Protein AF-A0A838GG34-F1 (afdb_monomer_lite)

pLDDT: mean 78.35, std 16.39, range [42.0, 96.44]

Structure (mmCIF, N/CA/C/O backbone):
data_AF-A0A838GG34-F1
#
_entry.id   AF-A0A838GG34-F1
#
loop_
_atom_site.group_PDB
_atom_site.id
_atom_site.type_symbol
_atom_site.label_atom_id
_atom_site.label_alt_id
_atom_site.label_comp_id
_atom_site.label_asym_id
_atom_site.label_entity_id
_atom_site.label_seq_id
_atom_site.pdbx_PDB_ins_code
_atom_site.Cartn_x
_atom_site.Cartn_y
_atom_site.Cartn_z
_atom_site.occupancy
_atom_site.B_iso_or_equiv
_atom_site.auth_seq_id
_atom_site.auth_comp_id
_atom_site.auth_asym_id
_atom_site.auth_atom_id
_atom_site.pdbx_PDB_model_num
ATOM 1 N N . MET A 1 1 ? 20.874 15.585 -11.024 1.00 42.00 1 MET A N 1
ATOM 2 C CA . MET A 1 1 ? 19.520 15.392 -10.463 1.00 42.00 1 MET A CA 1
ATOM 3 C C . MET A 1 1 ? 19.665 15.503 -8.955 1.00 42.00 1 MET A C 1
ATOM 5 O O . MET A 1 1 ? 20.623 14.914 -8.467 1.00 42.00 1 MET A O 1
ATOM 9 N N . PRO A 1 2 ? 18.861 16.296 -8.222 1.00 45.78 2 PRO A N 1
ATOM 10 C CA . PRO A 1 2 ? 18.914 16.231 -6.767 1.00 45.78 2 PRO A CA 1
ATOM 11 C C . PRO A 1 2 ? 18.561 14.804 -6.343 1.00 45.78 2 PRO A C 1
ATOM 13 O O . PRO A 1 2 ? 17.566 14.254 -6.815 1.00 45.78 2 PRO A O 1
ATOM 16 N N . ASP A 1 3 ? 19.427 14.225 -5.516 1.00 51.31 3 ASP A N 1
ATOM 17 C CA . ASP A 1 3 ? 19.273 12.931 -4.856 1.00 51.31 3 ASP A CA 1
ATOM 18 C C . ASP A 1 3 ? 17.924 12.929 -4.129 1.00 51.31 3 ASP A C 1
ATOM 20 O O . ASP A 1 3 ? 17.774 13.521 -3.057 1.00 51.31 3 ASP A O 1
ATOM 24 N N . ARG A 1 4 ? 16.885 12.374 -4.761 1.00 45.12 4 ARG A N 1
ATOM 25 C CA . ARG A 1 4 ? 15.610 12.167 -4.084 1.00 45.12 4 ARG A CA 1
ATOM 26 C C . ARG A 1 4 ? 15.806 10.894 -3.270 1.00 45.12 4 ARG A C 1
ATOM 28 O O . ARG A 1 4 ? 15.904 9.836 -3.889 1.00 45.12 4 ARG A O 1
ATOM 35 N N . PRO A 1 5 ? 15.880 10.959 -1.928 1.00 47.75 5 PRO A N 1
ATOM 36 C CA . PRO A 1 5 ? 15.963 9.744 -1.135 1.00 47.75 5 PRO A CA 1
ATOM 37 C C . PRO A 1 5 ? 14.778 8.846 -1.518 1.00 47.75 5 PRO A C 1
ATOM 39 O O . PRO A 1 5 ? 13.672 9.371 -1.720 1.00 47.75 5 PRO A O 1
ATOM 42 N N . PRO A 1 6 ? 14.986 7.524 -1.666 1.00 49.97 6 PRO A N 1
ATOM 43 C CA . PRO A 1 6 ? 13.895 6.619 -1.988 1.00 49.97 6 PRO A CA 1
ATOM 44 C C . PRO A 1 6 ? 12.791 6.836 -0.949 1.00 49.97 6 PRO A C 1
ATOM 46 O O . PRO A 1 6 ? 13.110 6.966 0.238 1.00 49.97 6 PRO A O 1
ATOM 49 N N . PRO A 1 7 ? 11.510 6.943 -1.347 1.00 50.91 7 PRO A N 1
ATOM 50 C CA . PRO A 1 7 ? 10.432 7.130 -0.393 1.00 50.91 7 PRO A CA 1
ATOM 51 C C . PRO A 1 7 ? 10.356 5.884 0.497 1.00 50.91 7 PRO A C 1
ATOM 53 O O . PRO A 1 7 ? 9.728 4.885 0.165 1.00 50.91 7 PRO A O 1
ATOM 56 N N . THR A 1 8 ? 11.023 5.939 1.645 1.00 56.91 8 THR A N 1
ATOM 57 C CA . THR A 1 8 ? 10.913 4.987 2.755 1.00 56.91 8 THR A CA 1
ATOM 58 C C . THR A 1 8 ? 9.700 5.285 3.626 1.00 56.91 8 THR A C 1
ATOM 60 O O . THR A 1 8 ? 9.436 4.552 4.571 1.00 56.91 8 THR A O 1
ATOM 63 N N . ALA A 1 9 ? 8.942 6.338 3.301 1.00 66.06 9 ALA A N 1
ATOM 64 C CA . ALA A 1 9 ? 7.738 6.718 4.019 1.00 66.06 9 ALA A CA 1
ATOM 65 C C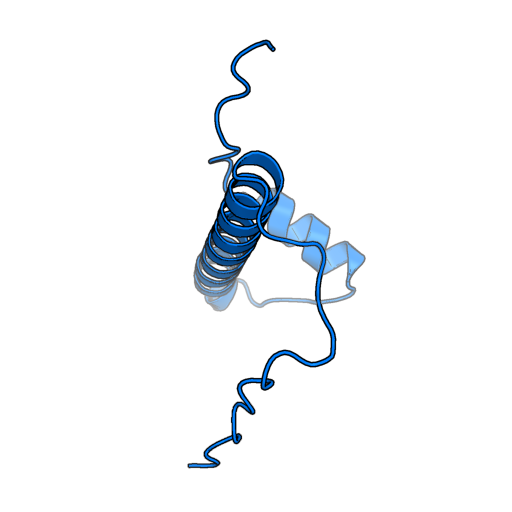 . ALA A 1 9 ? 6.736 5.556 4.005 1.00 66.06 9 ALA A C 1
ATOM 67 O O . ALA A 1 9 ? 6.200 5.177 2.955 1.00 66.06 9 ALA A O 1
ATOM 68 N N . THR A 1 10 ? 6.546 4.950 5.169 1.00 83.31 10 THR A N 1
ATOM 69 C CA . THR A 1 10 ? 5.445 4.039 5.446 1.00 83.31 10 THR A CA 1
ATOM 70 C C . THR A 1 10 ? 4.171 4.850 5.609 1.00 83.31 10 THR A C 1
ATOM 72 O O . THR A 1 10 ? 4.197 5.996 6.053 1.00 83.31 10 THR A 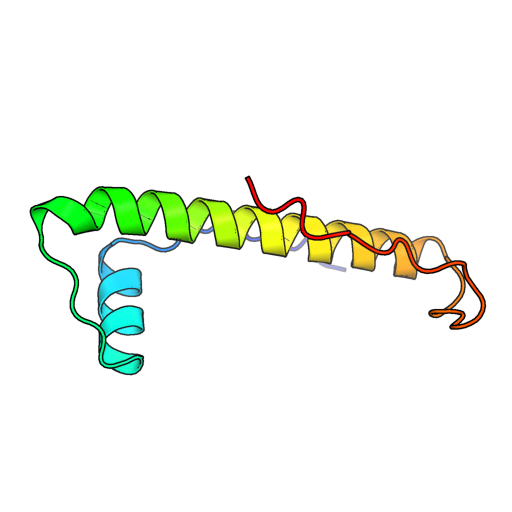O 1
ATOM 75 N N . VAL A 1 11 ? 3.052 4.244 5.246 1.00 90.38 11 VAL A N 1
ATOM 76 C CA . VAL A 1 11 ? 1.731 4.767 5.565 1.00 90.38 11 VAL A CA 1
ATOM 77 C C . VAL A 1 11 ? 1.500 4.586 7.058 1.00 90.38 11 VAL A C 1
ATOM 79 O O . VAL A 1 11 ? 1.756 3.519 7.623 1.00 90.38 11 VAL A O 1
ATOM 82 N N . THR A 1 12 ? 1.051 5.651 7.705 1.00 94.06 12 THR A N 1
ATOM 83 C CA . THR A 1 12 ? 0.667 5.679 9.115 1.00 94.06 12 THR A CA 1
ATOM 84 C C . THR A 1 12 ? -0.733 5.096 9.316 1.00 94.06 12 THR A C 1
ATOM 86 O O . THR A 1 12 ? -1.515 4.935 8.379 1.00 94.06 12 THR A O 1
ATOM 89 N N . ALA A 1 13 ? -1.093 4.794 10.566 1.00 91.19 13 ALA A N 1
ATOM 90 C CA . ALA A 1 13 ? -2.436 4.312 10.893 1.00 91.19 13 ALA A CA 1
ATOM 91 C C . ALA A 1 13 ? -3.541 5.321 10.517 1.00 91.19 13 ALA A C 1
ATOM 93 O O . ALA A 1 13 ? -4.633 4.921 10.120 1.00 91.19 13 ALA A O 1
ATOM 94 N N . GLU A 1 14 ? -3.265 6.622 10.633 1.00 93.44 14 GLU A N 1
ATOM 95 C CA . GLU A 1 14 ? -4.210 7.682 10.270 1.00 93.44 14 GLU A CA 1
ATOM 96 C C . GLU A 1 14 ? -4.435 7.733 8.757 1.00 93.44 14 GLU A C 1
ATOM 98 O O . GLU A 1 14 ? -5.575 7.690 8.298 1.00 93.44 14 GLU A O 1
ATOM 103 N N . GLU A 1 15 ? -3.356 7.725 7.976 1.00 93.88 15 GLU A N 1
ATOM 104 C CA . GLU A 1 15 ? -3.430 7.692 6.514 1.00 93.88 15 GLU A CA 1
ATOM 105 C C . GLU A 1 15 ? -4.128 6.425 6.011 1.00 93.88 15 GLU A C 1
ATOM 107 O O . GLU A 1 15 ? -4.966 6.501 5.113 1.00 93.88 15 GLU A O 1
ATOM 112 N N . LEU A 1 16 ? -3.863 5.266 6.626 1.00 94.00 16 LEU A N 1
ATOM 113 C CA . LEU A 1 16 ? -4.579 4.034 6.301 1.00 94.00 16 LEU A CA 1
ATOM 114 C C . LEU A 1 16 ? -6.088 4.18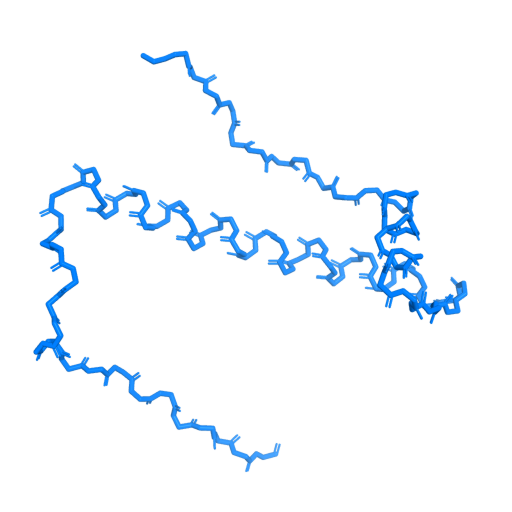3 6.532 1.00 94.00 16 LEU A C 1
ATOM 116 O O . LEU A 1 16 ? -6.874 3.769 5.682 1.00 94.00 16 LEU A O 1
ATOM 120 N N . ARG A 1 17 ? -6.516 4.789 7.647 1.00 93.19 17 ARG A N 1
ATOM 121 C CA . ARG A 1 17 ? -7.945 5.035 7.916 1.00 93.19 17 ARG A CA 1
ATOM 122 C C . ARG A 1 17 ? -8.573 5.949 6.867 1.00 93.19 17 ARG A C 1
ATOM 124 O O . ARG A 1 17 ? -9.692 5.680 6.438 1.00 93.19 17 ARG A O 1
ATOM 131 N N . VAL A 1 18 ? -7.859 6.986 6.422 1.00 94.69 18 VAL A N 1
ATOM 132 C CA . VAL A 1 18 ? -8.320 7.863 5.332 1.00 94.69 18 VAL A CA 1
ATOM 133 C C . VAL A 1 18 ? -8.495 7.067 4.036 1.00 94.69 18 VAL A C 1
ATOM 135 O O . VAL A 1 18 ? -9.545 7.160 3.404 1.00 94.69 18 VAL A O 1
ATOM 138 N N . LEU A 1 19 ? -7.510 6.244 3.664 1.00 93.88 19 LEU A N 1
ATOM 139 C CA . LEU A 1 19 ? -7.565 5.415 2.455 1.00 93.88 19 LEU A CA 1
ATOM 140 C C . LEU A 1 19 ? -8.716 4.403 2.497 1.00 93.88 19 LEU A C 1
ATOM 142 O O . LEU A 1 19 ? -9.456 4.274 1.522 1.00 93.88 19 LEU A O 1
ATOM 146 N N . LEU A 1 20 ? -8.904 3.726 3.632 1.00 94.50 20 LEU A N 1
ATOM 147 C CA . LEU A 1 20 ? -10.029 2.815 3.848 1.00 94.50 20 LEU A CA 1
ATOM 148 C C . LEU A 1 20 ? -11.370 3.552 3.738 1.00 94.50 20 LEU A C 1
ATOM 150 O O . LEU A 1 20 ? -12.277 3.066 3.067 1.00 94.50 20 LEU A O 1
ATOM 154 N N . GLY A 1 21 ? -11.469 4.757 4.309 1.00 95.50 21 GLY A N 1
ATOM 155 C CA . GLY A 1 21 ? -12.650 5.611 4.193 1.00 95.50 21 GLY A CA 1
ATOM 156 C C . GLY A 1 21 ? -12.977 5.994 2.747 1.00 95.50 21 GLY A C 1
ATOM 157 O O . GLY A 1 21 ? -14.131 5.890 2.337 1.00 95.50 21 GLY A O 1
ATOM 158 N N . ILE A 1 22 ? -11.969 6.363 1.948 1.00 96.44 22 ILE A N 1
ATOM 159 C CA . ILE A 1 22 ? -12.132 6.660 0.512 1.00 96.44 22 ILE A CA 1
ATOM 160 C C . ILE A 1 22 ? -12.603 5.419 -0.255 1.00 96.44 22 ILE A C 1
ATOM 162 O O . ILE A 1 22 ? -13.465 5.521 -1.126 1.00 96.44 22 ILE A O 1
ATOM 166 N N . ALA A 1 23 ? -12.069 4.244 0.082 1.00 95.50 23 ALA A N 1
ATOM 167 C CA . ALA A 1 23 ? -12.456 2.976 -0.529 1.00 95.50 23 ALA A CA 1
ATOM 168 C C . ALA A 1 23 ? -13.827 2.453 -0.053 1.00 95.50 23 ALA A C 1
ATOM 170 O O . ALA A 1 23 ? -14.297 1.437 -0.561 1.00 95.50 23 ALA A O 1
ATOM 171 N N . GLY A 1 24 ? -14.467 3.110 0.924 1.00 96.38 24 GLY A N 1
ATOM 172 C CA . GLY A 1 24 ? -15.706 2.630 1.540 1.00 96.38 24 GLY A CA 1
ATOM 173 C C . GLY A 1 24 ? -15.522 1.336 2.343 1.00 96.38 24 GLY A C 1
ATOM 174 O O . GLY A 1 24 ? -16.473 0.576 2.511 1.00 96.38 24 GLY A O 1
ATOM 175 N N . LEU A 1 25 ? -14.303 1.067 2.813 1.00 94.69 25 LEU A N 1
ATOM 176 C CA . LEU A 1 25 ? -13.945 -0.125 3.573 1.00 94.69 25 LEU A CA 1
ATOM 177 C C . LEU A 1 25 ? -13.859 0.194 5.065 1.00 94.69 25 LEU A C 1
ATOM 179 O O . LEU A 1 25 ? -13.331 1.223 5.481 1.00 94.69 25 LEU A O 1
ATOM 183 N N . THR A 1 26 ? -14.324 -0.740 5.887 1.00 93.06 26 THR A N 1
ATOM 184 C CA . THR A 1 26 ? -14.192 -0.678 7.345 1.00 93.06 26 THR A CA 1
ATOM 185 C C . THR A 1 26 ? -13.351 -1.841 7.839 1.00 93.06 26 THR A C 1
ATOM 187 O O . THR A 1 26 ? -13.578 -2.986 7.449 1.00 93.06 26 THR A O 1
ATOM 190 N N . VAL A 1 27 ? -12.409 -1.555 8.732 1.00 91.25 27 VAL A N 1
ATOM 191 C CA . VAL A 1 27 ? -11.562 -2.552 9.393 1.00 91.25 27 VAL A CA 1
ATOM 192 C C . VAL A 1 27 ? -11.828 -2.474 10.889 1.00 91.25 27 VAL A C 1
ATOM 194 O O . VAL A 1 27 ? -11.947 -1.383 11.443 1.00 91.25 27 VAL A O 1
ATOM 197 N N . SER A 1 28 ? -11.953 -3.626 11.539 1.00 93.81 28 SER A N 1
ATOM 198 C CA . SER A 1 28 ? -12.114 -3.688 12.988 1.00 93.81 28 SER A CA 1
ATOM 199 C C . SER A 1 28 ? -10.812 -3.279 13.695 1.00 93.81 28 SER A C 1
ATOM 201 O O . SER A 1 28 ? -9.717 -3.571 13.211 1.00 93.81 28 SER A O 1
ATOM 203 N N . GLU A 1 29 ? -10.909 -2.581 14.830 1.00 90.31 29 GLU A N 1
ATOM 204 C CA . GLU A 1 29 ? -9.738 -2.016 15.533 1.00 90.31 29 GLU A CA 1
ATOM 205 C C . GLU A 1 29 ? -8.712 -3.086 15.951 1.00 90.31 29 GLU A C 1
ATOM 207 O O . GLU A 1 29 ? -7.512 -2.835 15.918 1.00 90.31 29 GLU A O 1
ATOM 212 N N . ASP A 1 30 ? -9.156 -4.307 16.258 1.00 94.44 30 ASP A N 1
ATOM 213 C CA . ASP A 1 30 ? -8.289 -5.454 16.559 1.00 94.44 30 ASP A CA 1
ATOM 214 C C . ASP A 1 30 ? -7.457 -5.914 15.349 1.00 94.44 30 ASP A C 1
ATOM 216 O O . ASP A 1 30 ? -6.345 -6.418 15.509 1.00 94.44 30 ASP A O 1
ATOM 220 N N . ARG A 1 31 ? -7.961 -5.703 14.127 1.00 93.00 31 ARG A N 1
ATOM 221 C CA . ARG A 1 31 ? -7.284 -6.069 12.874 1.00 93.00 31 ARG A CA 1
ATOM 222 C C . ARG A 1 31 ? -6.494 -4.922 12.255 1.00 93.00 31 ARG A C 1
ATOM 224 O O . ARG A 1 31 ? -5.627 -5.181 11.420 1.00 93.00 31 ARG A O 1
ATOM 231 N N . ALA A 1 32 ? -6.756 -3.678 12.654 1.00 90.75 32 ALA A N 1
ATOM 232 C CA . ALA A 1 32 ? -6.116 -2.492 12.090 1.00 90.75 32 ALA A CA 1
ATOM 233 C C . ALA A 1 32 ? -4.570 -2.550 12.099 1.00 90.75 32 ALA A C 1
ATOM 235 O O . ALA A 1 32 ? -3.980 -2.221 11.067 1.00 90.75 32 ALA A O 1
ATOM 236 N N . PRO A 1 33 ? -3.887 -3.033 13.162 1.00 93.00 33 PRO A N 1
ATOM 237 C CA . PRO A 1 33 ? -2.427 -3.150 13.153 1.00 93.00 33 PRO A CA 1
ATOM 238 C C . PRO A 1 33 ? -1.905 -4.148 12.112 1.00 93.00 33 PRO A C 1
ATOM 240 O O . PRO A 1 33 ? -0.914 -3.876 11.439 1.00 93.00 33 PRO A O 1
ATOM 243 N N . ALA A 1 34 ? -2.586 -5.286 11.950 1.00 94.31 34 ALA A N 1
ATOM 244 C CA . ALA A 1 34 ? -2.201 -6.308 10.980 1.00 94.31 34 ALA A CA 1
ATOM 245 C C . ALA A 1 34 ? -2.424 -5.825 9.540 1.00 94.31 34 ALA A C 1
ATOM 247 O O . ALA A 1 34 ? -1.556 -6.001 8.690 1.00 94.31 34 ALA A O 1
ATOM 248 N N . VAL A 1 35 ? -3.550 -5.151 9.281 1.00 94.75 35 VAL A N 1
ATOM 249 C CA . VAL A 1 35 ? -3.831 -4.545 7.970 1.00 94.75 35 VAL A CA 1
ATOM 250 C C . VAL A 1 35 ? -2.804 -3.462 7.637 1.00 94.75 35 VAL A C 1
ATOM 252 O O . VAL A 1 35 ? -2.333 -3.404 6.508 1.00 94.75 35 VAL A O 1
ATOM 255 N N . LEU A 1 36 ? -2.406 -2.639 8.611 1.00 94.31 36 LEU A N 1
ATOM 256 C CA . LEU A 1 36 ? -1.374 -1.617 8.422 1.00 94.31 36 LEU A CA 1
ATOM 257 C C . LEU A 1 36 ? -0.003 -2.209 8.091 1.00 94.31 36 LEU A C 1
ATOM 259 O O . LEU A 1 36 ? 0.702 -1.675 7.232 1.00 94.31 36 LEU A O 1
ATOM 263 N N . ALA A 1 37 ? 0.381 -3.290 8.770 1.00 93.25 37 ALA A N 1
ATOM 264 C CA . ALA A 1 37 ? 1.632 -3.985 8.497 1.00 93.25 37 ALA A CA 1
ATOM 265 C C . ALA A 1 37 ? 1.636 -4.577 7.080 1.00 93.25 37 ALA A C 1
ATOM 267 O O . ALA A 1 37 ? 2.567 -4.321 6.317 1.00 93.25 37 ALA A O 1
ATOM 268 N N . GLU A 1 38 ? 0.568 -5.287 6.708 1.00 94.62 38 GLU A N 1
ATOM 269 C CA . GLU A 1 38 ? 0.422 -5.890 5.379 1.00 94.62 38 GLU A CA 1
ATOM 270 C C . GLU A 1 38 ? 0.417 -4.825 4.277 1.00 94.62 38 GLU A C 1
ATOM 272 O O . GLU A 1 38 ? 1.156 -4.923 3.302 1.00 94.62 38 GLU A O 1
ATOM 277 N N . PHE A 1 39 ? -0.349 -3.747 4.457 1.00 94.06 39 PHE A N 1
ATOM 278 C CA . PHE A 1 39 ? -0.425 -2.657 3.489 1.00 94.06 39 PHE A CA 1
ATOM 279 C C . PHE A 1 39 ? 0.949 -2.027 3.225 1.00 94.06 39 PHE A C 1
ATOM 281 O O . PHE A 1 39 ? 1.333 -1.797 2.078 1.00 94.06 39 PHE A O 1
ATOM 288 N N . ASN A 1 40 ? 1.727 -1.791 4.284 1.00 93.06 40 ASN A N 1
ATOM 289 C CA . ASN A 1 40 ? 3.083 -1.265 4.155 1.00 93.06 40 ASN A CA 1
ATOM 290 C C . ASN A 1 40 ? 4.052 -2.261 3.503 1.00 93.06 40 ASN A C 1
ATOM 292 O O . ASN A 1 40 ? 4.916 -1.835 2.736 1.00 93.06 40 ASN A O 1
ATOM 296 N N . ALA A 1 41 ? 3.903 -3.562 3.761 1.00 91.25 41 ALA A N 1
ATOM 297 C CA . ALA A 1 41 ? 4.696 -4.595 3.098 1.00 91.25 41 ALA A CA 1
ATOM 298 C C . ALA A 1 41 ? 4.420 -4.629 1.584 1.00 91.25 41 ALA A C 1
ATOM 300 O O . ALA A 1 41 ? 5.358 -4.622 0.785 1.00 91.25 41 ALA A O 1
ATOM 301 N N . GLN A 1 42 ? 3.147 -4.568 1.186 1.00 91.12 42 GLN A N 1
ATOM 302 C CA . GLN A 1 42 ? 2.744 -4.525 -0.223 1.00 91.12 42 GLN A CA 1
ATOM 303 C C . GLN A 1 42 ? 3.250 -3.256 -0.924 1.00 91.12 42 GLN A C 1
ATOM 305 O O . GLN A 1 42 ? 3.784 -3.326 -2.032 1.00 91.12 42 GLN A O 1
ATOM 310 N N . LEU A 1 43 ? 3.172 -2.094 -0.265 1.00 89.44 43 LEU A N 1
ATOM 311 C CA . LEU A 1 43 ? 3.750 -0.857 -0.797 1.00 89.44 43 LEU A CA 1
ATOM 312 C C . LEU A 1 43 ? 5.268 -0.947 -0.973 1.00 89.44 43 LEU A C 1
ATOM 314 O O . LEU A 1 43 ? 5.796 -0.464 -1.975 1.00 89.44 43 LEU A O 1
ATOM 318 N N . ALA A 1 44 ? 5.977 -1.545 -0.015 1.00 87.44 44 ALA A N 1
ATOM 319 C CA . ALA A 1 44 ? 7.419 -1.735 -0.117 1.00 87.44 44 ALA A CA 1
ATOM 320 C C . ALA A 1 44 ? 7.780 -2.625 -1.315 1.00 87.44 44 ALA A C 1
ATOM 322 O O . ALA A 1 44 ? 8.695 -2.287 -2.066 1.00 87.44 44 ALA A O 1
ATOM 323 N N . HIS A 1 45 ? 7.023 -3.701 -1.542 1.00 86.75 45 HIS A N 1
ATOM 324 C CA . HIS A 1 45 ? 7.202 -4.566 -2.706 1.00 86.75 45 HIS A CA 1
ATOM 325 C C . HIS A 1 45 ? 6.939 -3.806 -4.017 1.00 86.75 45 HIS A C 1
ATOM 327 O O . HIS A 1 45 ? 7.779 -3.824 -4.915 1.00 86.75 45 HIS A O 1
ATOM 333 N N . GLY A 1 46 ? 5.840 -3.049 -4.114 1.00 85.81 46 GLY A N 1
ATOM 334 C CA . GLY A 1 46 ? 5.554 -2.220 -5.293 1.00 85.81 46 GLY A CA 1
ATOM 335 C C . GLY A 1 46 ? 6.698 -1.255 -5.634 1.00 85.81 46 GLY A C 1
ATOM 336 O O . GLY A 1 46 ? 7.110 -1.152 -6.785 1.00 85.81 46 GLY A O 1
ATOM 337 N N . ARG A 1 47 ? 7.304 -0.630 -4.618 1.00 84.00 47 ARG A N 1
ATOM 338 C CA . ARG A 1 47 ? 8.461 0.265 -4.801 1.00 84.00 47 ARG A CA 1
ATOM 339 C C . ARG A 1 47 ? 9.721 -0.465 -5.266 1.00 84.00 47 ARG A C 1
ATOM 341 O O . ARG A 1 47 ? 10.508 0.106 -6.017 1.00 84.00 47 ARG A O 1
ATOM 348 N N . GLN A 1 48 ? 9.937 -1.706 -4.828 1.00 84.38 48 GLN A N 1
ATOM 349 C CA . GLN A 1 48 ? 11.041 -2.527 -5.337 1.00 84.38 48 GLN A CA 1
ATOM 350 C C . GLN A 1 48 ? 10.861 -2.823 -6.828 1.00 84.38 48 GLN A C 1
ATOM 352 O O . GLN A 1 48 ? 11.830 -2.734 -7.579 1.00 84.38 48 GLN A O 1
ATOM 357 N N . ILE A 1 49 ? 9.630 -3.110 -7.262 1.00 82.31 49 ILE A N 1
ATOM 358 C CA . ILE A 1 49 ? 9.313 -3.313 -8.681 1.00 82.31 49 ILE A CA 1
ATOM 359 C C . ILE A 1 49 ? 9.622 -2.041 -9.474 1.00 82.31 49 ILE A C 1
ATOM 361 O O . ILE A 1 49 ? 10.348 -2.115 -10.464 1.00 82.31 49 ILE A O 1
ATOM 365 N N . ASP A 1 50 ? 9.153 -0.878 -9.016 1.00 80.69 50 ASP A N 1
ATOM 366 C CA . ASP A 1 50 ? 9.442 0.402 -9.675 1.00 80.69 50 ASP A CA 1
ATOM 367 C C . ASP A 1 50 ? 10.951 0.658 -9.788 1.00 80.69 50 ASP A C 1
ATOM 369 O O . ASP A 1 50 ? 11.438 1.001 -10.862 1.00 80.69 50 ASP A O 1
ATOM 373 N N . SER A 1 51 ? 11.714 0.399 -8.719 1.00 80.31 51 SER A N 1
ATOM 374 C CA . SER A 1 51 ? 13.173 0.558 -8.725 1.00 80.31 51 SER A CA 1
ATOM 375 C C . SER A 1 51 ? 13.872 -0.370 -9.722 1.00 80.31 51 SER A C 1
ATOM 377 O O . SER A 1 51 ? 14.838 0.047 -10.361 1.00 80.31 51 SER A O 1
ATOM 379 N N . VAL A 1 52 ? 13.411 -1.616 -9.865 1.00 79.88 52 VAL A N 1
ATOM 380 C CA . VAL A 1 52 ? 13.941 -2.551 -10.870 1.00 79.88 52 VAL A CA 1
ATOM 381 C C . VAL A 1 52 ? 13.610 -2.063 -12.279 1.00 79.88 52 VAL A C 1
ATOM 383 O O . VAL A 1 52 ? 14.474 -2.092 -13.156 1.00 79.88 52 VAL A O 1
ATOM 386 N N . LEU A 1 53 ? 12.383 -1.584 -12.501 1.00 81.00 53 LEU A N 1
ATOM 387 C CA . LEU A 1 53 ? 11.964 -1.038 -1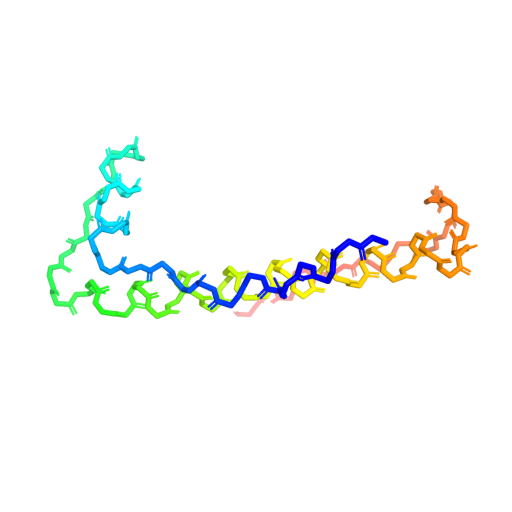3.791 1.00 81.00 53 LEU A CA 1
ATOM 388 C C . LEU A 1 53 ? 12.754 0.219 -14.164 1.00 81.00 53 LEU A C 1
ATOM 390 O O . LEU A 1 53 ? 13.136 0.373 -15.323 1.00 81.00 53 LEU A O 1
ATOM 394 N N . ASP A 1 54 ? 13.034 1.093 -13.202 1.00 82.50 54 ASP A N 1
ATOM 395 C CA . ASP A 1 54 ? 13.863 2.278 -13.415 1.00 82.50 54 ASP A CA 1
ATOM 396 C C . ASP A 1 54 ? 15.308 1.896 -13.746 1.00 82.50 54 ASP A C 1
ATOM 398 O O . ASP A 1 54 ? 15.838 2.352 -14.760 1.00 82.50 54 ASP A O 1
ATOM 402 N N . GLY A 1 55 ? 15.910 0.964 -13.000 1.00 81.94 55 GLY A N 1
ATOM 403 C CA . GLY A 1 55 ? 17.238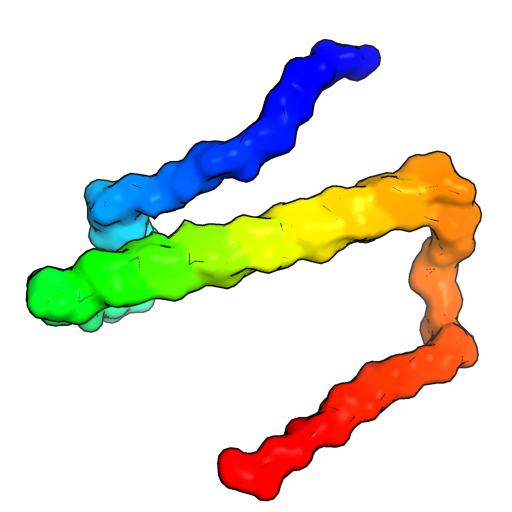 0.434 -13.326 1.00 81.94 55 GLY A CA 1
ATOM 404 C C . GLY A 1 55 ? 17.304 -0.225 -14.713 1.00 81.94 55 GLY A C 1
ATOM 405 O O . GLY A 1 55 ? 18.292 -0.075 -15.436 1.00 81.94 55 GLY A O 1
ATOM 406 N N . ALA A 1 56 ? 16.240 -0.912 -15.141 1.00 79.25 56 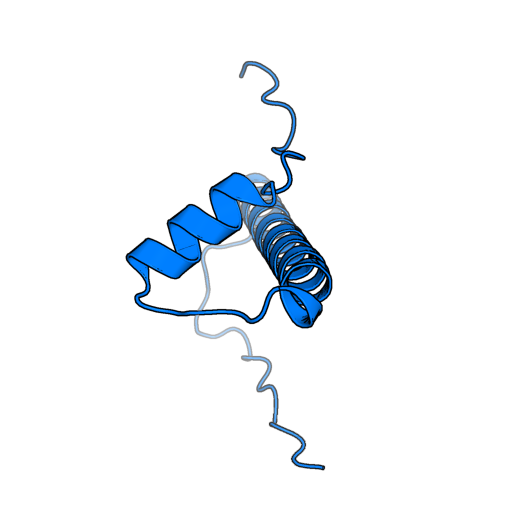ALA A N 1
ATOM 407 C CA . ALA A 1 56 ? 16.140 -1.467 -16.491 1.00 79.25 56 ALA A CA 1
ATOM 408 C C . ALA A 1 56 ? 16.087 -0.363 -17.566 1.00 79.25 56 ALA A C 1
ATOM 410 O O . ALA A 1 56 ? 16.791 -0.442 -18.573 1.00 79.25 56 ALA A O 1
ATOM 411 N N . ARG A 1 57 ? 15.314 0.708 -17.344 1.00 76.38 57 ARG A N 1
ATOM 412 C CA . ARG A 1 57 ? 15.258 1.860 -18.264 1.00 76.38 57 ARG A CA 1
ATOM 413 C C . ARG A 1 57 ? 16.611 2.560 -18.383 1.00 76.38 57 ARG A C 1
ATOM 415 O O . ARG A 1 57 ? 17.029 2.883 -19.492 1.00 76.38 57 ARG A O 1
ATOM 422 N N . GLU A 1 58 ? 17.297 2.776 -17.263 1.00 81.94 58 GLU A N 1
ATOM 423 C CA . GLU A 1 58 ? 18.599 3.456 -17.225 1.00 81.94 58 GLU A CA 1
ATOM 424 C C . GLU A 1 58 ? 19.727 2.622 -17.844 1.00 81.94 58 GLU A C 1
ATOM 426 O O . GLU A 1 58 ? 20.601 3.166 -18.516 1.00 81.94 58 GLU A O 1
ATOM 431 N N . SER A 1 59 ? 19.695 1.298 -17.669 1.00 77.50 59 SER A N 1
ATOM 432 C CA . SER A 1 59 ? 20.691 0.380 -18.243 1.00 77.50 59 SER A CA 1
ATOM 433 C C . SER A 1 59 ? 20.526 0.142 -19.749 1.00 77.50 59 SER A C 1
ATOM 435 O O . SER A 1 59 ? 21.341 -0.558 -20.350 1.00 77.50 59 SER A O 1
ATOM 437 N N . GLY A 1 60 ? 19.500 0.729 -20.375 1.00 70.81 60 GLY A N 1
ATOM 438 C CA . GLY A 1 60 ? 19.212 0.531 -21.792 1.00 70.81 60 GLY A CA 1
ATOM 439 C C . GLY A 1 60 ? 18.688 -0.871 -22.100 1.00 70.81 60 GLY A C 1
ATOM 440 O O . GLY A 1 60 ? 18.841 -1.335 -23.232 1.00 70.81 60 GLY A O 1
ATOM 441 N N . PHE A 1 61 ? 18.076 -1.546 -21.114 1.00 63.97 61 PHE A N 1
ATOM 442 C CA . PHE A 1 61 ? 17.310 -2.760 -21.379 1.00 63.97 61 PHE A CA 1
ATOM 443 C C . PHE A 1 61 ? 16.298 -2.428 -22.485 1.00 63.97 61 PHE A C 1
ATOM 445 O O . PHE A 1 61 ? 15.618 -1.397 -22.392 1.00 63.97 61 PHE A O 1
ATOM 452 N N . PRO A 1 62 ? 16.236 -3.224 -23.567 1.00 62.50 62 PRO A N 1
ATOM 453 C CA . PRO A 1 62 ? 15.404 -2.882 -24.707 1.00 62.50 62 PRO A CA 1
ATOM 454 C C . PRO A 1 62 ? 13.951 -2.690 -24.248 1.00 62.50 62 PRO A C 1
ATOM 456 O O . PRO A 1 62 ? 13.506 -3.391 -23.331 1.00 62.50 62 PRO A O 1
ATOM 459 N N . PRO A 1 63 ? 13.207 -1.736 -24.843 1.00 61.44 63 PRO A N 1
ATOM 460 C CA . PRO A 1 63 ? 11.790 -1.571 -24.542 1.00 61.44 63 PRO A CA 1
ATOM 461 C C . PRO A 1 63 ? 11.088 -2.921 -24.684 1.00 61.44 63 PRO A C 1
ATOM 463 O O . PRO A 1 63 ? 11.482 -3.708 -25.542 1.00 61.44 63 PRO A O 1
ATOM 466 N N . TYR A 1 64 ? 10.083 -3.164 -23.831 1.00 60.00 64 TYR A N 1
ATOM 467 C CA . TYR A 1 64 ? 9.317 -4.412 -23.774 1.00 60.00 64 TYR A CA 1
ATOM 468 C C . TYR A 1 64 ? 9.154 -5.030 -25.165 1.00 60.00 64 TYR A C 1
ATOM 470 O O . TYR A 1 64 ? 8.421 -4.506 -26.005 1.00 60.00 64 TYR A O 1
ATOM 478 N N . ASP A 1 65 ? 9.870 -6.125 -25.397 1.00 62.88 65 ASP A N 1
ATOM 479 C CA . ASP A 1 65 ? 9.751 -6.896 -26.618 1.00 62.88 65 ASP A CA 1
ATOM 480 C C . ASP A 1 65 ? 8.698 -7.987 -26.359 1.00 62.88 65 ASP A C 1
ATOM 482 O O . ASP A 1 65 ? 8.939 -8.908 -25.572 1.00 62.88 65 ASP A O 1
ATOM 486 N N . PRO A 1 66 ? 7.505 -7.890 -26.977 1.00 59.84 66 PRO A N 1
ATOM 487 C CA . PRO A 1 66 ? 6.409 -8.831 -26.755 1.00 59.84 66 PRO A CA 1
ATOM 488 C C . PRO A 1 66 ? 6.726 -10.253 -27.241 1.00 59.84 66 PRO A C 1
ATOM 490 O O . PRO A 1 66 ? 5.930 -11.158 -26.987 1.00 59.84 66 PRO A O 1
ATOM 493 N N . THR A 1 67 ? 7.847 -10.452 -27.943 1.00 72.81 67 THR A N 1
ATOM 494 C CA . THR A 1 67 ? 8.338 -11.765 -28.370 1.00 72.81 67 THR A CA 1
ATOM 495 C C . THR A 1 67 ? 9.186 -12.465 -27.308 1.00 72.81 67 THR A C 1
ATOM 497 O O . THR A 1 67 ? 9.415 -13.670 -27.432 1.00 72.81 67 THR A O 1
ATOM 500 N N . PHE A 1 68 ? 9.596 -11.766 -26.236 1.00 65.69 68 PHE A N 1
ATOM 501 C CA . PHE A 1 68 ? 10.220 -12.431 -25.095 1.00 65.69 68 PHE A CA 1
ATOM 502 C C . PHE A 1 68 ? 9.258 -13.470 -24.510 1.00 65.69 68 PHE A C 1
ATOM 504 O O . PHE A 1 68 ? 8.074 -13.170 -24.303 1.00 65.69 68 PHE A O 1
ATOM 511 N N . PRO A 1 69 ? 9.745 -14.690 -24.220 1.00 64.56 69 PRO A N 1
ATOM 512 C CA . PRO A 1 69 ? 8.919 -15.731 -23.638 1.00 64.56 69 PRO A CA 1
ATOM 513 C C . PRO A 1 69 ? 8.344 -15.229 -22.314 1.00 64.56 69 PRO A C 1
ATOM 515 O O . PRO A 1 69 ? 9.071 -14.939 -21.363 1.00 64.56 69 PRO A O 1
ATOM 518 N N . LYS A 1 70 ? 7.017 -15.090 -22.274 1.00 62.41 70 LYS A N 1
ATOM 519 C CA . LYS A 1 70 ? 6.298 -14.714 -21.061 1.00 62.41 70 LYS A CA 1
ATOM 520 C C . LYS A 1 70 ? 6.486 -15.833 -20.047 1.00 62.41 70 LYS A C 1
ATOM 522 O O . LYS A 1 70 ? 6.169 -16.986 -20.340 1.00 62.41 70 LYS A O 1
ATOM 527 N N . ILE A 1 71 ? 6.970 -15.491 -18.856 1.00 67.50 71 ILE A N 1
ATOM 528 C CA . ILE A 1 71 ? 6.860 -16.397 -17.716 1.00 67.50 71 ILE A CA 1
ATOM 529 C C . ILE A 1 71 ? 5.368 -16.480 -17.417 1.00 67.50 71 ILE A C 1
ATOM 531 O O . ILE A 1 71 ? 4.751 -15.497 -17.007 1.00 67.50 71 ILE A O 1
ATOM 535 N N . THR A 1 72 ? 4.779 -17.631 -17.716 1.00 61.97 72 THR A N 1
ATOM 536 C CA . THR A 1 72 ? 3.404 -17.910 -17.321 1.00 61.97 72 THR A CA 1
ATOM 537 C C . THR A 1 72 ? 3.495 -18.368 -15.878 1.00 61.97 72 THR A C 1
ATOM 539 O O . THR A 1 72 ? 4.056 -19.426 -15.607 1.00 61.97 72 THR A O 1
ATOM 542 N N . LEU A 1 73 ? 3.051 -17.523 -14.950 1.00 61.69 73 LEU A N 1
ATOM 543 C CA . LEU A 1 73 ? 2.810 -17.964 -13.584 1.00 61.69 73 LEU A CA 1
ATOM 544 C C . LEU A 1 73 ? 1.551 -18.826 -13.656 1.00 61.69 73 LEU A C 1
ATOM 546 O O . LEU A 1 73 ? 0.457 -18.309 -13.868 1.00 61.69 73 LEU A O 1
ATOM 550 N N . GLU A 1 74 ? 1.731 -20.140 -13.611 1.00 67.50 74 GLU A N 1
ATOM 551 C CA . GLU A 1 74 ? 0.618 -21.055 -13.409 1.00 67.50 74 GLU A CA 1
ATOM 552 C C . GLU A 1 74 ? 0.174 -20.872 -11.955 1.00 67.50 74 GLU A C 1
ATOM 554 O O . GLU A 1 74 ? 0.984 -21.016 -11.038 1.00 67.50 74 GLU A O 1
ATOM 559 N N . ASP A 1 75 ? -1.083 -20.466 -11.752 1.00 56.72 75 ASP A N 1
ATOM 560 C CA . ASP A 1 75 ? -1.709 -20.482 -10.432 1.00 56.72 75 ASP A CA 1
ATOM 561 C C . ASP A 1 75 ? -1.736 -21.941 -9.968 1.00 56.72 75 ASP A C 1
ATOM 563 O O . ASP A 1 75 ? -2.607 -22.722 -10.358 1.00 56.72 75 ASP A O 1
ATOM 567 N N . ASP A 1 76 ? -0.741 -22.327 -9.174 1.00 51.34 76 ASP A N 1
ATOM 568 C CA . ASP A 1 76 ? -0.728 -23.610 -8.491 1.00 51.34 76 ASP A CA 1
ATOM 569 C C . ASP A 1 76 ? -1.784 -23.531 -7.381 1.00 51.34 76 ASP A C 1
ATOM 571 O O . ASP A 1 76 ? -1.541 -23.063 -6.267 1.00 51.34 76 ASP A O 1
ATOM 575 N N . ALA A 1 77 ? -3.022 -23.876 -7.737 1.00 51.19 77 ALA A N 1
ATOM 576 C CA . ALA A 1 77 ? -4.127 -23.969 -6.803 1.00 51.19 77 ALA A CA 1
ATOM 577 C C . ALA A 1 77 ? -3.856 -25.130 -5.834 1.00 51.19 77 ALA A C 1
ATOM 579 O O . ALA A 1 77 ? -4.092 -26.292 -6.170 1.00 51.19 77 ALA A O 1
ATOM 580 N N . THR A 1 78 ? -3.387 -24.809 -4.626 1.00 53.59 78 THR A N 1
ATOM 581 C CA . THR A 1 78 ? -3.389 -25.723 -3.472 1.00 53.59 78 THR A CA 1
ATOM 582 C C . THR A 1 78 ? -4.075 -25.109 -2.265 1.00 53.59 78 THR A C 1
ATOM 584 O O . THR A 1 78 ? -3.867 -23.905 -1.997 1.00 53.59 78 THR A O 1
#

Secondary structure (DSSP, 8-state):
---------PPPHHHHHHHHHHTT----TTTHHHHHHHHHHHHHHHHHHHHHHHHHHHTTPPS--TTS----------

Foldseek 3Di:
DPPDPQCPDQQDLVNVVVVCVVVVHDDDPVCSVVVSVVVRVVVVVVSVVVVVVVVCVVVPPDPDDVPPDDPDPDPPDD

Sequence (78 aa):
MPDRPPPTATVTAEELRVLLGIAGLTVSEDRAPAVLAEFNAQLAHGRQIDSVLDGARESGFPPYDPTFPKITLEDDAT

Radius of gyration: 17.87 Å; chains: 1; bounding box: 36×42×45 Å